Protein AF-A0A7M6DPW2-F1 (afdb_monomer_lite)

Structure (mmCIF, N/CA/C/O backbone):
data_AF-A0A7M6DPW2-F1
#
_entry.id   AF-A0A7M6DPW2-F1
#
loop_
_atom_site.group_PDB
_atom_site.id
_atom_site.type_symbol
_atom_site.label_atom_id
_atom_site.label_alt_id
_atom_site.label_comp_id
_atom_site.label_asym_id
_atom_site.label_entity_id
_atom_site.label_seq_id
_atom_site.pdbx_PDB_ins_code
_atom_site.Cartn_x
_atom_site.Cartn_y
_atom_site.Cartn_z
_atom_site.occupancy
_atom_site.B_iso_or_equiv
_atom_site.auth_seq_id
_atom_site.auth_comp_id
_atom_site.auth_asym_id
_atom_site.auth_atom_id
_atom_site.pdbx_PDB_model_num
ATOM 1 N N . MET A 1 1 ? -20.278 -15.121 32.301 1.00 46.62 1 MET A N 1
ATOM 2 C CA . MET A 1 1 ? -19.256 -16.165 32.063 1.00 46.62 1 MET A CA 1
ATOM 3 C C . MET A 1 1 ? -19.022 -16.265 30.565 1.00 46.62 1 MET A C 1
ATOM 5 O O . MET A 1 1 ? -19.923 -16.698 29.856 1.00 46.62 1 MET A O 1
ATOM 9 N N . SER A 1 2 ? -17.881 -15.788 30.066 1.00 48.38 2 SER A N 1
ATOM 10 C CA . SER A 1 2 ? -17.493 -15.965 28.662 1.00 48.38 2 SER A CA 1
ATOM 11 C C . SER A 1 2 ? -17.095 -17.424 28.429 1.00 48.38 2 SER A C 1
ATOM 13 O O . SER A 1 2 ? -16.413 -18.027 29.256 1.00 48.38 2 SER A O 1
ATOM 15 N N . LYS A 1 3 ? -17.561 -18.020 27.326 1.00 49.31 3 LYS A N 1
ATOM 16 C CA . LYS A 1 3 ? -17.092 -19.348 26.912 1.00 49.31 3 LYS A CA 1
ATOM 17 C C . LYS A 1 3 ? -15.592 -19.262 26.593 1.00 49.31 3 LYS A C 1
ATOM 19 O O . LYS A 1 3 ? -15.195 -18.283 25.959 1.00 49.31 3 LYS A O 1
ATOM 24 N N . PRO A 1 4 ? -14.777 -20.253 26.990 1.00 50.38 4 PRO A N 1
ATOM 25 C CA . PRO A 1 4 ? -13.378 -20.297 26.591 1.00 50.38 4 PRO A CA 1
ATOM 26 C C . PRO A 1 4 ? -13.286 -20.349 25.062 1.00 50.38 4 PRO A C 1
ATOM 28 O O . PRO A 1 4 ? -14.050 -21.071 24.410 1.00 50.38 4 PRO A O 1
ATOM 31 N N . LEU A 1 5 ? -12.381 -19.549 24.498 1.00 52.41 5 LEU A N 1
ATOM 32 C CA . LEU A 1 5 ? -12.060 -19.592 23.075 1.00 52.41 5 LEU A CA 1
ATOM 33 C C . LEU A 1 5 ? -11.549 -21.001 22.754 1.00 52.41 5 LEU A C 1
ATOM 35 O O . LEU A 1 5 ? -10.660 -21.509 23.434 1.00 52.41 5 LEU A O 1
ATOM 39 N N . LYS A 1 6 ? -12.144 -21.656 21.752 1.00 71.44 6 LYS A N 1
ATOM 40 C CA . LYS A 1 6 ? -11.611 -22.924 21.246 1.00 71.44 6 LYS A CA 1
ATOM 41 C C . LYS A 1 6 ? -10.249 -22.639 20.625 1.00 71.44 6 LYS A C 1
ATOM 43 O O . LYS A 1 6 ? -10.179 -21.836 19.697 1.00 71.44 6 LYS A O 1
ATOM 48 N N . GLU A 1 7 ? -9.208 -23.310 21.109 1.00 70.06 7 GLU A N 1
ATOM 49 C CA . GLU A 1 7 ? -7.910 -23.311 20.438 1.00 70.06 7 GLU A CA 1
ATOM 50 C C . GLU A 1 7 ? -8.088 -23.775 18.989 1.00 70.06 7 GLU A C 1
ATOM 52 O O . GLU A 1 7 ? -8.697 -24.813 18.707 1.00 70.06 7 GLU A O 1
ATOM 57 N N . ILE A 1 8 ? -7.592 -22.962 18.061 1.00 75.06 8 ILE A N 1
ATOM 58 C CA . ILE A 1 8 ? -7.512 -23.317 16.650 1.00 75.06 8 ILE A CA 1
ATOM 59 C C . ILE A 1 8 ? -6.263 -24.180 16.505 1.00 75.06 8 ILE A C 1
ATOM 61 O O . ILE A 1 8 ? -5.165 -23.713 16.778 1.00 75.06 8 ILE A O 1
ATOM 65 N N . SER A 1 9 ? -6.417 -25.432 16.075 1.00 85.69 9 SER A N 1
ATOM 66 C CA . SER A 1 9 ? -5.267 -26.303 15.811 1.00 85.69 9 SER A CA 1
ATOM 67 C C . SER A 1 9 ? -4.392 -25.738 14.686 1.00 85.69 9 SER A C 1
ATOM 69 O O . SER A 1 9 ? -4.939 -25.258 13.685 1.00 85.69 9 SER A O 1
ATOM 71 N N . ASP A 1 10 ? -3.075 -25.922 14.774 1.00 80.19 10 ASP A N 1
ATOM 72 C CA . ASP A 1 10 ? -2.096 -25.495 13.760 1.00 80.19 10 ASP A CA 1
ATOM 73 C C . ASP A 1 10 ? -2.461 -25.936 12.333 1.00 80.19 10 ASP A C 1
ATOM 75 O O . ASP A 1 10 ? -2.315 -25.172 11.380 1.00 80.19 10 ASP A O 1
ATOM 79 N N . ASP A 1 11 ? -3.035 -27.131 12.171 1.00 87.44 11 ASP A N 1
ATOM 80 C CA . ASP A 1 11 ? -3.471 -27.650 10.868 1.00 87.44 11 ASP A CA 1
ATOM 81 C C . ASP A 1 11 ? -4.625 -26.859 10.240 1.00 87.44 11 ASP A C 1
ATOM 83 O O . ASP A 1 11 ? -4.774 -26.810 9.016 1.00 87.44 11 ASP A O 1
ATOM 87 N N . VAL A 1 12 ? -5.501 -26.279 11.063 1.00 79.69 12 VAL A N 1
ATOM 88 C CA . VAL A 1 12 ? -6.600 -25.422 10.596 1.00 79.69 12 VAL A CA 1
ATOM 89 C C . VAL A 1 12 ? -6.041 -24.064 10.188 1.00 79.69 12 VAL A C 1
ATOM 91 O O . VAL A 1 12 ? -6.396 -23.564 9.120 1.00 79.69 12 VAL A O 1
ATOM 94 N N . TYR A 1 13 ? -5.122 -23.512 10.983 1.00 73.31 13 TYR A N 1
ATOM 95 C CA . TYR A 1 13 ? -4.437 -22.261 10.664 1.00 73.31 13 TYR A CA 1
ATOM 96 C C . TYR A 1 13 ? -3.620 -22.371 9.366 1.00 73.31 13 TYR A C 1
ATOM 98 O O . TYR A 1 13 ? -3.784 -21.556 8.458 1.00 73.31 13 TYR A O 1
ATOM 106 N N . ARG A 1 14 ? -2.826 -23.438 9.207 1.00 76.12 14 ARG A N 1
ATOM 107 C CA . ARG A 1 14 ? -2.032 -23.698 7.996 1.00 76.12 14 ARG A CA 1
ATOM 108 C C . ARG A 1 14 ? -2.900 -23.807 6.742 1.00 76.12 14 ARG A C 1
ATOM 110 O O . ARG A 1 14 ? -2.609 -23.163 5.740 1.00 76.12 14 ARG A O 1
ATOM 117 N N . ARG A 1 15 ? -4.011 -24.548 6.811 1.00 80.00 15 ARG A N 1
ATOM 118 C CA . ARG A 1 15 ? -4.963 -24.661 5.690 1.00 80.00 15 ARG A CA 1
ATOM 119 C C . ARG A 1 15 ? -5.636 -23.333 5.348 1.00 80.00 15 ARG A C 1
ATOM 121 O O . ARG A 1 15 ? -5.943 -23.090 4.182 1.00 80.00 15 ARG A O 1
ATOM 128 N N . ALA A 1 16 ? -5.894 -22.482 6.341 1.00 74.44 16 ALA A N 1
ATOM 129 C CA . ALA A 1 16 ? -6.397 -21.135 6.095 1.00 74.44 16 ALA A CA 1
ATOM 130 C C . ALA A 1 16 ? -5.348 -20.283 5.362 1.00 74.44 16 ALA A C 1
ATOM 132 O O . ALA A 1 16 ? -5.681 -19.662 4.355 1.00 74.44 16 ALA A O 1
ATOM 133 N N . LEU A 1 17 ? -4.081 -20.331 5.793 1.00 70.44 17 LEU A N 1
ATOM 134 C CA . LEU A 1 17 ? -2.975 -19.641 5.120 1.00 70.44 17 LEU A CA 1
ATOM 135 C C . LEU A 1 17 ? -2.795 -20.094 3.667 1.00 70.44 17 LEU A C 1
ATOM 137 O O . LEU A 1 17 ? -2.690 -19.253 2.779 1.00 70.44 17 LEU A O 1
ATOM 141 N N . GLU A 1 18 ? -2.827 -21.401 3.402 1.00 77.69 18 GLU A N 1
ATOM 142 C CA . GLU A 1 18 ? -2.722 -21.950 2.042 1.00 77.69 18 GLU A CA 1
ATOM 143 C C . GLU A 1 18 ? -3.841 -21.439 1.127 1.00 77.69 18 GLU A C 1
ATOM 145 O O . GLU A 1 18 ? -3.593 -21.059 -0.020 1.00 77.69 18 GLU A O 1
ATOM 150 N N . LYS A 1 19 ? -5.076 -21.369 1.642 1.00 76.56 19 LYS A N 1
ATOM 151 C CA . LYS A 1 19 ? -6.205 -20.786 0.906 1.00 76.56 19 LYS A CA 1
ATOM 152 C C . LYS A 1 19 ? -6.001 -19.300 0.649 1.00 76.56 19 LYS A C 1
ATOM 154 O O . LYS A 1 19 ? -6.249 -18.862 -0.469 1.00 76.56 19 LYS A O 1
ATOM 159 N N . CYS A 1 20 ? -5.533 -18.542 1.641 1.00 69.94 20 CYS A N 1
ATOM 160 C CA . CYS A 1 20 ? -5.234 -17.120 1.482 1.00 69.94 20 CYS A CA 1
ATOM 161 C C . CYS A 1 20 ? -4.153 -16.882 0.419 1.00 69.94 20 CYS A C 1
ATOM 163 O O . CYS A 1 20 ? -4.311 -15.996 -0.414 1.00 69.94 20 CYS A O 1
ATOM 165 N N . TRP A 1 21 ? -3.099 -17.703 0.380 1.00 69.69 21 TRP A N 1
ATOM 166 C CA . TRP A 1 21 ? -2.058 -17.621 -0.653 1.00 69.69 21 TRP A CA 1
ATOM 167 C C . TRP A 1 21 ? -2.553 -17.969 -2.058 1.00 69.69 21 TRP A C 1
ATOM 169 O O . TRP A 1 21 ? -1.998 -17.482 -3.042 1.00 69.69 21 TRP A O 1
ATOM 179 N N . ALA A 1 22 ? -3.600 -18.786 -2.171 1.00 74.38 22 ALA A N 1
ATOM 180 C CA . ALA A 1 22 ? -4.225 -19.093 -3.452 1.00 74.38 22 ALA A CA 1
ATOM 181 C C . ALA A 1 22 ? -5.112 -17.948 -3.979 1.00 74.38 22 ALA A C 1
ATOM 183 O O . ALA A 1 22 ? -5.448 -17.939 -5.168 1.00 74.38 22 ALA A O 1
ATOM 184 N N . VAL A 1 23 ? -5.484 -16.979 -3.133 1.00 74.31 23 VAL A N 1
ATOM 185 C CA . VAL A 1 23 ? -6.268 -15.816 -3.556 1.00 74.31 23 VAL A CA 1
ATOM 186 C C . VAL A 1 23 ? -5.385 -14.897 -4.393 1.00 74.31 23 VAL A C 1
ATOM 188 O O . VAL A 1 23 ? -4.545 -14.158 -3.886 1.00 74.31 23 VAL A O 1
ATOM 191 N N . LYS A 1 24 ? -5.603 -14.921 -5.708 1.00 73.69 24 LYS A N 1
ATOM 192 C CA . LYS A 1 24 ? -5.063 -13.911 -6.616 1.00 73.69 24 LYS A CA 1
ATOM 193 C C . LYS A 1 24 ? -6.038 -12.750 -6.687 1.00 73.69 24 LYS A C 1
ATOM 195 O O . LYS A 1 24 ? -7.164 -12.918 -7.151 1.00 73.69 24 LYS A O 1
ATOM 200 N N . LEU A 1 25 ? -5.594 -11.577 -6.253 1.00 74.44 25 LEU A N 1
ATOM 201 C CA . LEU A 1 25 ? -6.346 -10.353 -6.470 1.00 74.44 25 LEU A CA 1
ATOM 202 C C . LEU A 1 25 ? -6.200 -9.940 -7.941 1.00 74.44 25 LEU A C 1
ATOM 204 O O . LEU A 1 25 ? -5.094 -9.669 -8.408 1.00 74.44 25 LEU A O 1
ATOM 208 N N . ASP A 1 26 ? -7.314 -9.903 -8.671 1.00 81.56 26 ASP A N 1
ATOM 209 C CA . ASP A 1 26 ? -7.365 -9.339 -10.023 1.00 81.56 26 ASP A CA 1
ATOM 210 C C . ASP A 1 26 ? -7.420 -7.809 -9.915 1.00 81.56 26 ASP A C 1
ATOM 212 O O . ASP A 1 26 ? -8.487 -7.190 -9.905 1.00 81.56 26 ASP A O 1
ATOM 216 N N . THR A 1 27 ? -6.250 -7.195 -9.742 1.00 73.06 27 THR A N 1
ATOM 217 C CA . THR A 1 27 ? -6.137 -5.759 -9.465 1.00 73.06 27 THR A CA 1
ATOM 218 C C . THR A 1 27 ? -6.678 -4.890 -10.601 1.00 73.06 27 THR A C 1
ATOM 220 O O . THR A 1 27 ? -7.245 -3.839 -10.321 1.00 73.06 27 THR A O 1
ATOM 223 N N . GLN A 1 28 ? -6.616 -5.359 -11.851 1.00 73.62 28 GLN A N 1
ATOM 224 C CA . GLN A 1 28 ? -7.154 -4.644 -13.018 1.00 73.62 28 GLN A CA 1
ATOM 225 C C . GLN A 1 28 ? -8.682 -4.532 -12.993 1.00 73.62 28 GLN A C 1
ATOM 227 O O . GLN A 1 28 ? -9.241 -3.562 -13.492 1.00 73.62 28 GLN A O 1
ATOM 232 N N . LYS A 1 29 ? -9.376 -5.505 -12.391 1.00 80.88 29 LYS A N 1
ATOM 233 C CA . LYS A 1 29 ? -10.837 -5.450 -12.205 1.00 80.88 29 LYS A CA 1
ATOM 234 C C . LYS A 1 29 ? -11.259 -4.858 -10.865 1.00 80.88 29 LYS A C 1
ATOM 236 O O . LYS A 1 29 ? -12.449 -4.671 -10.632 1.00 80.88 29 LYS A O 1
ATOM 241 N N . THR A 1 30 ? -10.303 -4.616 -9.971 1.00 82.06 30 THR A N 1
ATOM 242 C CA . THR A 1 30 ? -10.575 -4.105 -8.622 1.00 82.06 30 THR A CA 1
ATOM 243 C C . THR A 1 30 ? -10.762 -2.589 -8.631 1.00 82.06 30 THR A C 1
ATOM 245 O O . THR A 1 30 ? -11.563 -2.064 -7.861 1.00 82.06 30 THR A O 1
ATOM 248 N N . PHE A 1 31 ? -10.040 -1.879 -9.500 1.00 87.00 31 PHE A N 1
ATOM 249 C CA . PHE A 1 31 ? -10.051 -0.422 -9.531 1.00 87.00 31 PHE A CA 1
ATOM 250 C C . PHE A 1 31 ? -11.080 0.153 -10.517 1.00 87.00 31 PHE A C 1
ATOM 252 O O . PHE A 1 31 ? -11.271 -0.396 -11.603 1.00 87.00 31 PHE A O 1
ATOM 259 N N . PRO A 1 32 ? -11.719 1.293 -10.185 1.00 90.31 32 PRO A N 1
ATOM 260 C CA . PRO A 1 32 ? -1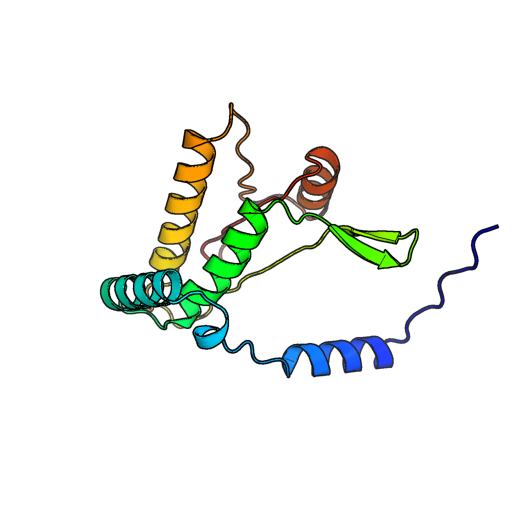2.448 2.089 -11.168 1.00 90.31 32 PRO A CA 1
ATOM 261 C C . PRO A 1 32 ? -11.533 2.515 -12.323 1.00 90.31 32 PRO A C 1
ATOM 263 O O . PRO A 1 32 ? -10.343 2.745 -12.111 1.00 90.31 32 PRO A O 1
ATOM 266 N N . THR A 1 33 ? -12.100 2.716 -13.516 1.00 91.50 33 THR A N 1
ATOM 267 C CA . THR A 1 33 ? -11.351 3.035 -14.748 1.00 91.50 33 THR A CA 1
ATOM 268 C C . THR A 1 33 ? -10.347 4.176 -14.576 1.00 91.50 33 THR A C 1
ATOM 270 O O . THR A 1 33 ? -9.197 4.032 -14.965 1.00 91.50 33 THR A O 1
ATOM 273 N N . LEU A 1 34 ? -10.733 5.275 -13.917 1.00 92.31 34 LEU A N 1
ATOM 274 C CA . LEU A 1 34 ? -9.836 6.420 -13.698 1.00 92.31 34 LEU A CA 1
ATOM 275 C C . LEU A 1 34 ? -8.602 6.070 -12.852 1.00 92.31 34 LEU A C 1
ATOM 277 O O . LEU A 1 34 ? -7.516 6.601 -13.077 1.00 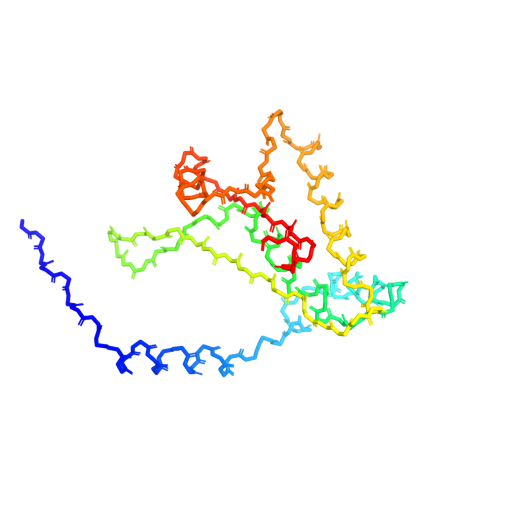92.31 34 LEU A O 1
ATOM 281 N N . ILE A 1 35 ? -8.763 5.183 -11.870 1.00 91.62 35 ILE A N 1
ATOM 282 C CA . ILE A 1 35 ? -7.658 4.738 -11.020 1.00 91.62 35 ILE A CA 1
ATOM 283 C C . ILE A 1 35 ? -6.757 3.776 -11.797 1.00 91.62 35 ILE A C 1
ATOM 285 O O . ILE A 1 35 ? -5.537 3.898 -11.726 1.00 91.62 35 ILE A O 1
ATOM 289 N N . ASP A 1 36 ? -7.338 2.870 -12.583 1.00 92.00 36 ASP A N 1
ATOM 290 C CA . ASP A 1 36 ? -6.579 1.962 -13.449 1.00 92.00 36 ASP A CA 1
ATOM 291 C C . ASP A 1 36 ? -5.745 2.715 -14.504 1.00 92.00 36 ASP A C 1
ATOM 293 O O . ASP A 1 36 ? -4.562 2.421 -14.709 1.00 92.00 36 ASP A O 1
ATOM 297 N N . GLU A 1 37 ? -6.327 3.749 -15.117 1.00 93.81 37 GLU A N 1
ATOM 298 C CA . GLU A 1 37 ? -5.635 4.648 -16.044 1.00 93.81 37 GLU A CA 1
ATOM 299 C C . GLU A 1 37 ? -4.469 5.368 -15.362 1.00 93.81 37 GLU A C 1
ATOM 301 O O . GLU A 1 37 ? -3.358 5.398 -15.901 1.00 93.81 37 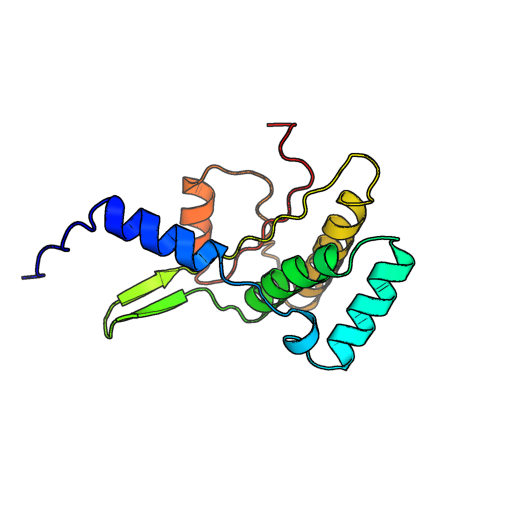GLU A O 1
ATOM 306 N N . TRP A 1 38 ? -4.685 5.894 -14.152 1.00 94.62 38 TRP A N 1
ATOM 307 C CA . TRP A 1 38 ? -3.628 6.535 -13.370 1.00 94.62 38 TRP A CA 1
ATOM 308 C C . TRP A 1 38 ? -2.476 5.569 -13.058 1.00 94.62 38 TRP A C 1
ATOM 310 O O . TRP A 1 38 ? -1.313 5.905 -13.303 1.00 94.62 38 TRP A O 1
ATOM 320 N N . ILE A 1 39 ? -2.781 4.344 -12.606 1.00 94.12 39 ILE A N 1
ATOM 321 C CA . ILE A 1 39 ? -1.764 3.308 -12.357 1.00 94.12 39 ILE A CA 1
ATOM 322 C C . ILE A 1 39 ? -0.994 3.009 -13.649 1.00 94.12 39 ILE A C 1
ATOM 324 O O . ILE A 1 39 ? 0.236 2.934 -13.642 1.00 94.12 39 ILE A O 1
ATOM 328 N N . THR A 1 40 ? -1.705 2.874 -14.770 1.00 94.31 40 THR A N 1
ATOM 329 C CA . THR A 1 40 ? -1.123 2.592 -16.087 1.00 94.31 40 THR A CA 1
ATOM 330 C C . THR A 1 40 ? -0.170 3.697 -16.554 1.00 94.31 40 THR A C 1
ATOM 332 O O . THR A 1 40 ? 0.853 3.404 -17.182 1.00 94.31 40 THR A O 1
ATOM 335 N N . VAL A 1 41 ? -0.468 4.964 -16.255 1.00 96.12 41 VAL A N 1
ATOM 336 C CA . VAL A 1 41 ? 0.413 6.100 -16.568 1.00 96.12 41 VAL A CA 1
ATOM 337 C C . VAL A 1 41 ? 1.653 6.095 -15.673 1.00 96.12 41 VAL A C 1
ATOM 339 O O . VAL A 1 41 ? 2.777 6.134 -16.184 1.00 96.12 41 VAL A O 1
ATOM 342 N N . GLU A 1 42 ? 1.482 5.998 -14.353 1.00 95.31 42 GLU A N 1
ATOM 343 C CA . GLU A 1 42 ? 2.613 6.047 -13.418 1.00 95.31 42 GLU A CA 1
ATOM 344 C C . GLU A 1 42 ? 3.530 4.823 -13.558 1.00 95.31 42 GLU A C 1
ATOM 346 O O . GLU A 1 42 ? 4.752 4.975 -13.511 1.00 95.31 42 GLU A O 1
ATOM 351 N N . MET A 1 43 ? 2.991 3.627 -13.839 1.00 94.50 43 MET A N 1
ATOM 352 C CA . MET A 1 43 ? 3.823 2.433 -14.046 1.00 94.50 43 MET A CA 1
ATOM 353 C C . MET A 1 43 ? 4.750 2.592 -15.260 1.00 94.50 43 MET A C 1
ATOM 355 O O . MET A 1 43 ? 5.908 2.176 -15.215 1.00 94.50 43 MET A O 1
ATOM 359 N N . LYS A 1 44 ? 4.267 3.237 -16.336 1.00 95.31 44 LYS A N 1
ATOM 360 C CA . LYS A 1 44 ? 5.053 3.493 -17.552 1.00 95.31 44 LYS A CA 1
ATOM 361 C C . LYS A 1 44 ? 6.143 4.524 -17.290 1.00 95.31 44 LYS A C 1
ATOM 363 O O . LYS A 1 44 ? 7.277 4.328 -17.711 1.00 95.31 44 LYS A O 1
ATOM 368 N N . LYS A 1 45 ? 5.806 5.592 -16.565 1.00 95.12 45 LYS A N 1
ATOM 369 C CA . LYS A 1 45 ? 6.743 6.650 -16.169 1.00 95.12 45 LYS A CA 1
ATOM 370 C C . LYS A 1 45 ? 7.861 6.130 -15.265 1.00 95.12 45 LYS A C 1
ATOM 372 O O . LYS A 1 45 ? 9.008 6.531 -15.426 1.00 95.12 45 LYS A O 1
ATOM 377 N N . LEU A 1 46 ? 7.531 5.244 -14.326 1.00 92.19 46 LEU A N 1
ATOM 378 C CA . LEU A 1 46 ? 8.492 4.663 -13.385 1.00 92.19 46 LEU A CA 1
ATOM 379 C C . LEU A 1 46 ? 9.238 3.444 -13.951 1.00 92.19 46 LEU A C 1
ATOM 381 O O . LEU A 1 46 ? 10.258 3.042 -13.390 1.00 92.19 46 LEU A O 1
ATOM 385 N N . GLY A 1 47 ? 8.749 2.851 -15.044 1.00 93.06 47 GLY A N 1
ATOM 386 C CA . GLY A 1 47 ? 9.323 1.639 -15.629 1.00 93.06 47 GLY A CA 1
ATOM 387 C C . GLY A 1 47 ? 9.170 0.415 -14.721 1.00 93.06 47 GLY A C 1
ATOM 388 O O . GLY A 1 47 ? 10.102 -0.376 -14.591 1.00 93.06 47 GLY A O 1
ATOM 389 N N . VAL A 1 48 ? 8.017 0.273 -14.061 1.00 92.19 48 VAL A N 1
ATOM 390 C CA . VAL A 1 48 ? 7.751 -0.784 -13.070 1.00 92.19 48 VAL A CA 1
ATOM 391 C C . VAL A 1 48 ? 6.513 -1.606 -13.431 1.00 92.19 48 VAL A C 1
ATOM 393 O O . VAL A 1 48 ? 5.657 -1.134 -14.180 1.00 92.19 48 VAL A O 1
ATOM 396 N N . PRO A 1 49 ? 6.375 -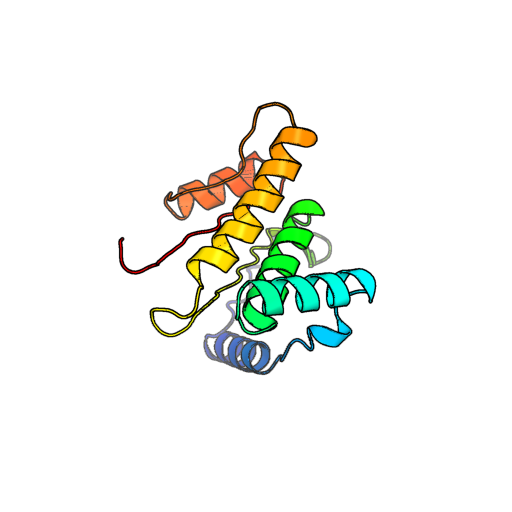2.837 -12.909 1.00 90.50 49 PRO A N 1
ATOM 397 C CA . PRO A 1 49 ? 5.153 -3.615 -13.081 1.00 90.50 49 PRO A CA 1
ATOM 398 C C . PRO A 1 49 ? 3.933 -2.918 -12.466 1.00 90.50 49 PRO A C 1
ATOM 400 O O . PRO A 1 49 ? 4.033 -2.330 -11.393 1.00 90.50 49 PRO A O 1
ATOM 403 N N . TYR A 1 50 ? 2.756 -3.084 -13.078 1.00 92.00 50 TYR A N 1
ATOM 404 C CA . TYR A 1 50 ? 1.472 -2.590 -12.551 1.00 92.00 50 TYR A CA 1
ATOM 405 C C . TYR A 1 50 ? 1.262 -2.952 -11.069 1.00 92.00 50 TYR A C 1
ATOM 407 O O . TYR A 1 50 ? 0.826 -2.134 -10.259 1.00 92.00 50 TYR A O 1
ATOM 415 N N . SER A 1 51 ? 1.636 -4.177 -10.686 1.00 88.19 51 SER A N 1
ATOM 416 C CA . SER A 1 51 ? 1.511 -4.681 -9.316 1.00 88.19 51 SER A CA 1
ATOM 417 C C . SER A 1 51 ? 2.326 -3.897 -8.285 1.00 88.19 51 SER A C 1
ATOM 419 O O . SER A 1 51 ? 1.928 -3.864 -7.123 1.00 88.19 51 SER A O 1
ATOM 421 N N . TYR A 1 52 ? 3.425 -3.242 -8.680 1.00 89.06 52 TYR A N 1
ATOM 422 C CA . TYR A 1 52 ? 4.236 -2.431 -7.762 1.00 89.06 52 TYR A CA 1
ATOM 423 C C . TYR A 1 52 ? 3.497 -1.176 -7.295 1.00 89.06 52 TYR A C 1
ATOM 425 O O . TYR A 1 52 ? 3.872 -0.599 -6.279 1.00 89.06 52 TYR A O 1
ATOM 433 N N . LEU A 1 53 ? 2.454 -0.766 -8.021 1.00 91.31 53 LEU A N 1
ATOM 434 C CA . LEU A 1 53 ? 1.615 0.374 -7.673 1.00 91.31 53 LEU A CA 1
ATOM 435 C C . LEU A 1 53 ? 0.237 -0.064 -7.170 1.00 91.31 53 LEU A C 1
ATOM 437 O O . LEU A 1 53 ? -0.259 0.475 -6.188 1.00 91.31 53 LEU A O 1
ATOM 441 N N . ALA A 1 54 ? -0.362 -1.079 -7.791 1.00 90.62 54 ALA A N 1
ATOM 442 C CA . ALA A 1 54 ? -1.717 -1.517 -7.472 1.00 90.62 54 ALA A CA 1
ATOM 443 C C . ALA A 1 54 ? -1.900 -1.974 -6.015 1.00 90.62 54 ALA A C 1
ATOM 445 O O . ALA A 1 54 ? -2.858 -1.568 -5.360 1.00 90.62 54 ALA A O 1
ATOM 446 N N . TYR A 1 55 ? -0.989 -2.806 -5.495 1.00 88.88 55 TYR A N 1
ATOM 447 C CA . TYR A 1 55 ? -1.113 -3.314 -4.125 1.00 88.88 55 TYR A CA 1
ATOM 448 C C . TYR A 1 55 ? -0.876 -2.227 -3.072 1.00 88.88 55 TYR A C 1
ATOM 450 O O . TYR A 1 55 ? -1.730 -2.087 -2.196 1.00 88.88 55 TYR A O 1
ATOM 458 N N . PRO A 1 56 ? 0.202 -1.418 -3.149 1.00 88.50 56 PRO A N 1
ATOM 459 C CA . PRO A 1 56 ? 0.365 -0.316 -2.207 1.00 88.50 56 PRO A CA 1
ATOM 460 C C . PRO A 1 56 ? -0.775 0.699 -2.273 1.00 88.50 56 PRO A C 1
ATOM 462 O O . PRO A 1 56 ? -1.232 1.146 -1.226 1.00 88.50 56 PRO A O 1
ATOM 465 N N . LEU A 1 57 ? -1.309 0.996 -3.466 1.00 88.62 57 LEU A N 1
ATOM 466 C CA . LEU A 1 57 ? -2.453 1.897 -3.601 1.00 88.62 57 LEU A CA 1
ATOM 467 C C . LEU A 1 57 ? -3.684 1.379 -2.851 1.00 88.62 57 LEU A C 1
ATOM 469 O O . LEU A 1 57 ? -4.362 2.159 -2.190 1.00 88.62 57 LEU A O 1
ATOM 473 N N . LEU A 1 58 ? -3.969 0.075 -2.917 1.00 86.62 58 LEU A N 1
ATOM 474 C CA . LEU A 1 58 ? -5.095 -0.517 -2.192 1.00 86.62 58 LEU A CA 1
ATOM 475 C C . LEU A 1 58 ? -4.940 -0.355 -0.672 1.00 86.62 58 LEU A C 1
ATOM 477 O O . LEU A 1 58 ? -5.897 0.004 0.021 1.00 86.62 58 LEU A O 1
ATOM 481 N N . THR A 1 59 ? -3.727 -0.577 -0.161 1.00 85.38 59 THR A N 1
ATOM 482 C CA . THR A 1 59 ? -3.396 -0.358 1.252 1.00 85.38 59 THR A CA 1
ATOM 483 C C . THR A 1 59 ? -3.521 1.121 1.626 1.00 85.38 59 THR A C 1
ATOM 485 O O . THR A 1 59 ? -4.132 1.437 2.646 1.00 85.38 59 THR A O 1
ATOM 488 N N . SER A 1 60 ? -3.040 2.038 0.780 1.00 83.75 60 SER A N 1
ATOM 489 C CA . SER A 1 60 ? -3.170 3.486 0.991 1.00 83.75 60 SER A CA 1
ATOM 490 C C . SER A 1 60 ? -4.624 3.967 0.967 1.00 83.75 60 SER A C 1
ATOM 492 O O . SER A 1 60 ? -5.014 4.753 1.822 1.00 83.75 60 SER A O 1
ATOM 494 N N . ILE A 1 61 ? -5.458 3.474 0.047 1.00 82.88 61 ILE A N 1
ATOM 495 C CA . ILE A 1 61 ? -6.893 3.804 0.010 1.00 82.88 61 ILE A CA 1
ATOM 496 C C . ILE A 1 61 ? -7.577 3.319 1.286 1.00 82.88 61 ILE A C 1
ATOM 498 O O . ILE A 1 61 ? -8.347 4.058 1.893 1.00 82.88 61 ILE A O 1
ATOM 502 N N . SER A 1 62 ? -7.275 2.096 1.721 1.00 81.69 62 SER A N 1
ATOM 503 C CA . SER A 1 62 ? -7.840 1.539 2.953 1.00 81.69 62 SER A CA 1
ATOM 504 C C . SER A 1 62 ? -7.452 2.367 4.182 1.00 81.69 62 SER A C 1
ATOM 506 O O . SER A 1 62 ? -8.289 2.601 5.055 1.00 81.69 62 SER A O 1
ATOM 508 N N . TYR A 1 63 ? -6.211 2.869 4.209 1.00 79.50 63 TYR A N 1
ATOM 509 C CA . TYR A 1 63 ? -5.756 3.843 5.196 1.00 79.50 63 TYR A CA 1
ATOM 510 C C . TYR A 1 63 ? -6.592 5.132 5.145 1.00 79.50 63 TYR A C 1
ATOM 512 O O . TYR A 1 63 ? -7.141 5.527 6.173 1.00 79.50 63 TYR A O 1
ATOM 520 N N . CYS A 1 64 ? -6.765 5.743 3.969 1.00 76.38 64 CYS A N 1
ATOM 521 C CA . CYS A 1 64 ? -7.547 6.976 3.811 1.00 76.38 64 CYS A CA 1
ATOM 522 C C . CYS A 1 64 ? -9.027 6.812 4.195 1.00 76.38 64 CYS A C 1
ATOM 524 O O . CYS A 1 64 ? -9.615 7.721 4.773 1.00 76.38 64 CYS A O 1
ATOM 526 N N . LEU A 1 65 ? -9.627 5.648 3.926 1.00 76.69 65 LEU A N 1
ATOM 527 C CA . LEU A 1 65 ? -11.009 5.342 4.316 1.00 76.69 65 LEU A CA 1
ATOM 528 C C . LEU A 1 65 ? -11.191 5.187 5.835 1.00 76.69 65 LEU A C 1
ATOM 530 O O . LEU A 1 65 ? -12.324 5.094 6.304 1.00 76.69 65 LEU A O 1
ATOM 534 N N . GLY A 1 66 ? -10.101 5.123 6.607 1.00 69.81 66 GLY A N 1
ATOM 535 C CA . GLY A 1 66 ? -10.158 4.942 8.056 1.00 69.81 66 GLY A CA 1
ATOM 536 C C . GLY A 1 66 ? -10.702 3.574 8.468 1.00 69.81 66 GLY A C 1
ATOM 537 O O . GLY A 1 66 ? -11.219 3.429 9.576 1.00 69.81 66 GLY A O 1
ATOM 538 N N . VAL A 1 67 ? -10.605 2.562 7.593 1.00 69.50 67 VAL A N 1
ATOM 539 C CA . VAL A 1 67 ? -11.025 1.191 7.911 1.00 69.50 67 VAL A CA 1
ATOM 540 C C . VAL A 1 67 ? -10.001 0.591 8.867 1.00 69.50 67 VAL A C 1
ATOM 542 O O . VAL A 1 67 ? -9.027 -0.034 8.458 1.00 69.50 67 VAL A O 1
ATOM 545 N N . SER A 1 68 ? -10.208 0.819 10.160 1.00 68.75 68 SER A N 1
ATOM 546 C CA . SER A 1 68 ? -9.294 0.375 11.212 1.00 68.75 68 SER A CA 1
ATOM 547 C C . SER A 1 68 ? -9.720 -0.942 11.850 1.00 68.75 68 SER A C 1
ATOM 549 O O . SER A 1 68 ? -8.897 -1.568 12.511 1.00 68.75 68 SER A O 1
ATOM 551 N N . ARG A 1 69 ? -10.976 -1.389 11.672 1.00 75.69 69 ARG A N 1
ATOM 552 C CA . ARG A 1 69 ? -11.521 -2.589 12.331 1.00 75.69 69 ARG A CA 1
ATOM 553 C C . ARG A 1 69 ? -12.460 -3.399 11.438 1.00 75.69 69 ARG A C 1
ATOM 555 O O . ARG A 1 69 ? -13.238 -2.835 10.673 1.00 75.69 69 ARG A O 1
ATOM 562 N N . VAL A 1 70 ? -12.446 -4.721 11.604 1.00 81.50 70 VAL A N 1
ATOM 563 C CA . VAL A 1 70 ? -13.381 -5.661 10.968 1.00 81.50 70 VAL A CA 1
ATOM 564 C C . VAL A 1 70 ? -14.221 -6.363 12.031 1.00 81.50 70 VAL A C 1
ATOM 566 O O . VAL A 1 70 ? -13.725 -6.757 13.087 1.00 81.50 70 VAL A O 1
ATOM 569 N N . LYS A 1 71 ? -15.521 -6.510 11.764 1.00 81.56 71 LYS A N 1
ATOM 570 C CA . LYS A 1 71 ? -16.449 -7.230 12.639 1.00 81.56 71 LYS A CA 1
ATOM 571 C C . LYS A 1 71 ? -16.384 -8.726 12.326 1.00 81.56 71 LYS A C 1
ATOM 573 O O . LYS A 1 71 ? -16.849 -9.148 11.273 1.00 81.56 71 LYS A O 1
ATOM 578 N N . LEU A 1 72 ? -15.821 -9.512 13.241 1.00 80.19 72 LEU A N 1
ATOM 579 C CA . LEU A 1 72 ? -15.704 -10.970 13.099 1.00 80.19 72 LEU A CA 1
ATOM 580 C C . LEU A 1 72 ? -16.917 -11.710 13.684 1.00 80.19 72 LEU A C 1
ATOM 582 O O . LEU A 1 72 ? -17.265 -12.794 13.225 1.00 80.19 72 LEU A O 1
ATOM 586 N N . ALA A 1 73 ? -17.577 -11.117 14.683 1.00 81.38 73 ALA A N 1
ATOM 587 C CA . ALA A 1 73 ? -18.820 -11.610 15.276 1.00 81.38 73 ALA A CA 1
ATOM 588 C C . ALA A 1 73 ? -19.658 -10.440 15.819 1.00 81.38 73 ALA A C 1
ATOM 590 O O . ALA A 1 73 ? -19.190 -9.303 15.870 1.00 81.38 73 ALA A O 1
ATOM 591 N N . GLU A 1 74 ? -20.900 -10.691 16.250 1.00 79.25 74 GLU A N 1
ATOM 592 C CA . GLU A 1 74 ? -21.815 -9.637 16.721 1.00 79.25 74 GLU A CA 1
ATOM 593 C C . GLU A 1 74 ? -21.216 -8.715 17.790 1.00 79.25 74 GLU A C 1
ATOM 595 O O . GLU A 1 74 ? -21.417 -7.502 17.716 1.00 79.25 74 GLU A O 1
ATOM 600 N N . SER A 1 75 ? -20.431 -9.276 18.710 1.00 83.62 75 SER A N 1
ATOM 601 C CA . SER A 1 75 ? -19.798 -8.575 19.829 1.00 83.62 75 SER A CA 1
ATOM 602 C C . SER A 1 75 ? -18.273 -8.465 19.718 1.00 83.62 75 SER A C 1
ATOM 604 O O . SER A 1 75 ? -17.627 -8.111 20.702 1.00 83.62 75 SER A O 1
ATOM 606 N N . TYR A 1 76 ? -17.675 -8.819 18.573 1.00 77.44 76 TYR A N 1
ATOM 607 C CA . TYR A 1 76 ? -16.220 -8.889 18.435 1.00 77.44 76 TYR A CA 1
ATOM 608 C C . TYR A 1 76 ? -15.726 -8.184 17.173 1.00 77.44 76 TYR A C 1
ATOM 610 O O . TYR A 1 76 ? -16.152 -8.487 16.054 1.00 77.44 76 TYR A O 1
ATOM 618 N N . GLN A 1 77 ? -14.817 -7.235 17.381 1.00 78.75 77 GLN A N 1
ATOM 619 C CA . GLN A 1 77 ? -14.148 -6.481 16.332 1.00 78.75 77 GLN A CA 1
ATOM 620 C C . GLN A 1 77 ? -12.644 -6.542 16.546 1.00 78.75 77 GLN A C 1
ATOM 622 O O . GLN A 1 77 ? -12.172 -6.242 17.645 1.00 78.75 77 GLN A O 1
ATOM 627 N N . GLU A 1 78 ? -11.906 -6.821 15.482 1.00 76.81 78 GLU A N 1
ATOM 628 C CA . GLU A 1 78 ? -10.446 -6.805 15.488 1.00 76.81 78 GLU A CA 1
ATOM 629 C C . GLU A 1 78 ? -9.908 -5.643 14.660 1.00 76.81 78 GLU A C 1
ATOM 631 O O . GLU A 1 78 ? -10.553 -5.253 13.681 1.00 76.81 78 GLU A O 1
ATOM 636 N N . PRO A 1 79 ? -8.750 -5.076 15.037 1.00 72.12 79 PRO A N 1
ATOM 637 C CA . PRO A 1 79 ? -8.058 -4.133 14.180 1.00 72.12 79 PRO A CA 1
ATOM 638 C C . PRO A 1 79 ? -7.638 -4.808 12.868 1.00 72.12 79 PRO A C 1
ATOM 640 O O . PRO A 1 79 ? -7.202 -5.958 12.863 1.00 72.12 79 PRO A O 1
ATOM 643 N N . VAL A 1 80 ? -7.755 -4.091 11.751 1.00 77.81 80 VAL A N 1
ATOM 644 C CA . VAL A 1 80 ? -7.300 -4.577 10.444 1.00 77.81 80 VAL A CA 1
ATOM 645 C C . VAL A 1 80 ? -5.888 -4.070 10.200 1.00 77.81 80 VAL A C 1
ATOM 647 O O . VAL A 1 80 ? -5.655 -2.865 10.148 1.00 77.81 80 VAL A O 1
ATOM 650 N N . ILE A 1 81 ? -4.953 -4.998 10.006 1.00 75.62 81 ILE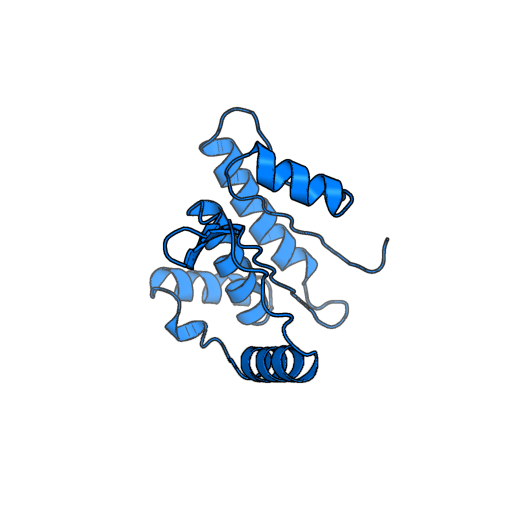 A N 1
ATOM 651 C CA . ILE A 1 81 ? -3.592 -4.689 9.568 1.00 75.62 81 ILE A CA 1
ATOM 652 C C . ILE A 1 81 ? -3.478 -5.090 8.101 1.00 75.62 81 ILE A C 1
ATOM 654 O O . ILE A 1 81 ? -3.522 -6.274 7.764 1.00 75.62 81 ILE A O 1
ATOM 658 N N . LEU A 1 82 ? -3.337 -4.099 7.223 1.00 77.56 82 LEU A N 1
ATOM 659 C CA . LEU A 1 82 ? -3.078 -4.317 5.803 1.00 77.56 82 LEU A CA 1
ATOM 660 C C . LEU A 1 82 ? -1.604 -4.065 5.521 1.00 77.56 82 LEU A C 1
ATOM 662 O O . LEU A 1 82 ? -1.086 -2.991 5.814 1.00 77.56 82 LEU A O 1
ATOM 666 N N . TYR A 1 83 ? -0.944 -5.040 4.906 1.00 78.62 83 TYR A N 1
ATOM 667 C CA . TYR A 1 83 ? 0.437 -4.914 4.465 1.00 78.62 83 TYR A CA 1
ATOM 668 C C . TYR A 1 83 ? 0.509 -5.070 2.947 1.00 78.62 83 TYR A C 1
ATOM 670 O O . TYR A 1 83 ? -0.102 -5.964 2.364 1.00 78.62 83 TYR A O 1
ATOM 678 N N . SER A 1 84 ? 1.278 -4.198 2.304 1.00 82.69 84 SER A N 1
ATOM 679 C CA . SER A 1 84 ? 1.674 -4.350 0.906 1.00 82.69 84 SER A CA 1
ATOM 680 C C . SER A 1 84 ? 3.186 -4.490 0.846 1.00 82.69 84 SER A C 1
ATOM 682 O O . SER A 1 84 ? 3.901 -3.614 1.330 1.00 82.69 84 SER A O 1
ATOM 684 N N . LEU A 1 85 ? 3.673 -5.564 0.229 1.00 81.38 85 LEU A N 1
ATOM 685 C CA . LEU A 1 85 ? 5.099 -5.777 0.008 1.00 81.38 85 LEU A CA 1
ATOM 686 C C . LEU A 1 85 ? 5.412 -5.647 -1.480 1.00 81.38 85 LEU A C 1
ATOM 688 O O . LEU A 1 85 ? 4.913 -6.419 -2.299 1.00 81.38 85 LEU A O 1
ATOM 692 N N . VAL A 1 86 ? 6.288 -4.704 -1.817 1.00 81.19 86 VAL A N 1
ATOM 693 C CA . VAL A 1 86 ? 6.884 -4.611 -3.150 1.00 81.19 86 VAL A CA 1
ATOM 694 C C . VAL A 1 86 ? 8.257 -5.267 -3.099 1.00 81.19 86 VAL A C 1
ATOM 696 O O . VAL A 1 86 ? 9.184 -4.747 -2.484 1.00 81.19 86 VAL A O 1
ATOM 699 N N . SER A 1 87 ? 8.391 -6.422 -3.748 1.00 79.81 87 SER A N 1
ATOM 700 C CA . SER A 1 87 ? 9.648 -7.171 -3.822 1.00 79.81 87 SER A CA 1
ATOM 701 C C . SER A 1 87 ? 10.101 -7.341 -5.267 1.00 79.81 87 SER A C 1
ATOM 703 O O . SER A 1 87 ? 9.290 -7.517 -6.173 1.00 79.81 87 SER A O 1
ATOM 705 N N . GLY A 1 88 ? 11.414 -7.279 -5.477 1.00 78.31 88 GLY A N 1
ATOM 706 C CA . GLY A 1 88 ? 12.035 -7.309 -6.795 1.00 78.31 88 GLY A CA 1
ATOM 707 C C . GLY A 1 88 ? 13.551 -7.200 -6.735 1.00 78.31 88 GLY A C 1
ATOM 708 O O . GLY A 1 88 ? 14.124 -6.805 -5.714 1.00 78.31 88 GLY A O 1
ATOM 709 N N . ARG A 1 89 ? 14.211 -7.516 -7.855 1.00 78.75 89 ARG A N 1
ATOM 710 C CA . ARG A 1 89 ? 15.675 -7.432 -7.983 1.00 78.75 89 ARG A CA 1
ATOM 711 C C . ARG A 1 89 ? 16.191 -6.016 -7.694 1.00 78.75 89 ARG A C 1
ATOM 713 O O . ARG A 1 89 ? 15.448 -5.035 -7.745 1.00 78.75 89 ARG A O 1
ATOM 720 N N . SER A 1 90 ? 17.470 -5.897 -7.345 1.00 81.31 90 SER A N 1
ATOM 721 C CA . SER A 1 90 ? 18.102 -4.576 -7.249 1.00 81.31 90 SER A CA 1
ATOM 722 C C . SER A 1 90 ? 18.014 -3.847 -8.598 1.00 81.31 90 SER A C 1
ATOM 724 O O . SER A 1 90 ? 18.023 -4.492 -9.647 1.00 81.31 90 SER A O 1
ATOM 726 N N . GLY A 1 91 ? 17.854 -2.522 -8.568 1.00 83.12 91 GLY A N 1
ATOM 727 C CA . GLY A 1 91 ? 17.701 -1.698 -9.773 1.00 83.12 91 GLY A CA 1
ATOM 728 C C . GLY A 1 91 ? 16.317 -1.726 -10.440 1.00 83.12 91 GLY A C 1
ATOM 729 O O . GLY A 1 91 ? 16.170 -1.187 -11.528 1.00 83.12 91 GLY A O 1
ATOM 730 N N . THR A 1 92 ? 15.284 -2.317 -9.823 1.00 84.50 92 THR A N 1
ATOM 731 C CA . THR A 1 92 ? 13.911 -2.339 -10.384 1.00 84.50 92 THR A CA 1
ATOM 732 C C . THR A 1 92 ? 13.011 -1.205 -9.865 1.00 84.50 92 THR A C 1
ATOM 734 O O . THR A 1 92 ? 11.819 -1.428 -9.669 1.00 84.50 92 THR A O 1
ATOM 737 N N . ASN A 1 93 ? 13.571 -0.034 -9.541 1.00 87.06 93 ASN A N 1
ATOM 738 C CA . ASN A 1 93 ? 12.836 1.170 -9.104 1.00 87.06 93 ASN A CA 1
ATOM 739 C C . ASN A 1 93 ? 11.803 0.959 -7.966 1.00 87.06 93 ASN A C 1
ATOM 741 O O . ASN A 1 93 ? 10.782 1.646 -7.905 1.00 87.06 93 ASN A O 1
ATOM 745 N N . LYS A 1 94 ? 12.062 0.026 -7.034 1.00 86.75 94 LYS A N 1
ATOM 746 C CA . LYS A 1 94 ? 11.181 -0.244 -5.875 1.00 86.75 94 LYS A CA 1
ATOM 747 C C . LYS A 1 94 ? 11.038 0.990 -4.984 1.00 86.75 94 LYS A C 1
ATOM 749 O O . LYS A 1 94 ? 9.924 1.428 -4.715 1.00 86.75 94 LYS A O 1
ATOM 754 N N . SER A 1 95 ? 12.170 1.595 -4.634 1.00 85.69 95 SER A N 1
ATOM 755 C CA . SER A 1 95 ? 12.270 2.817 -3.834 1.00 85.69 95 SER A CA 1
ATOM 756 C C . SER A 1 95 ? 11.480 3.977 -4.434 1.00 85.69 95 SER A C 1
ATOM 758 O O . SER A 1 95 ? 10.811 4.722 -3.720 1.00 85.69 95 SER A O 1
ATOM 760 N N . SER A 1 96 ? 11.480 4.105 -5.766 1.00 87.00 96 SER A N 1
ATOM 761 C CA . SER A 1 96 ? 10.697 5.124 -6.473 1.00 87.00 96 SER A CA 1
ATOM 762 C C . SER A 1 96 ? 9.189 4.891 -6.338 1.00 87.00 96 SER A C 1
ATOM 764 O O . SER A 1 96 ? 8.444 5.855 -6.176 1.00 87.00 96 SER A O 1
ATOM 766 N N . CYS A 1 97 ? 8.737 3.631 -6.340 1.00 86.69 97 CYS A N 1
ATOM 767 C CA . CYS A 1 97 ? 7.334 3.287 -6.087 1.00 86.69 97 CYS A CA 1
ATOM 768 C C . CYS A 1 97 ? 6.935 3.630 -4.651 1.00 86.69 97 CYS A C 1
ATOM 770 O O . CYS A 1 97 ? 5.937 4.311 -4.438 1.00 86.69 97 CYS A O 1
ATOM 772 N N . VAL A 1 98 ? 7.737 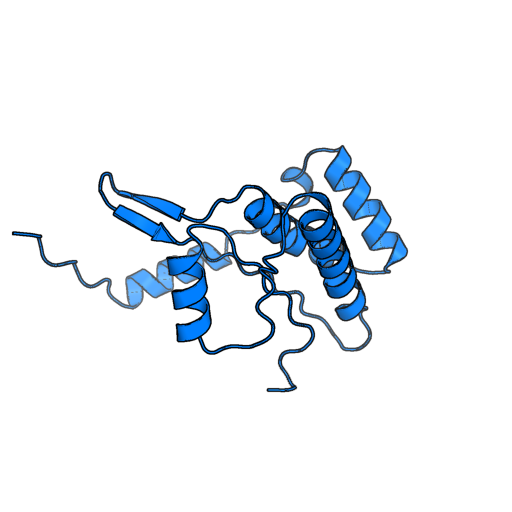3.212 -3.667 1.00 85.12 98 VAL A N 1
ATOM 773 C CA . VAL A 1 98 ? 7.484 3.509 -2.247 1.00 85.12 98 VAL A CA 1
ATOM 774 C C . VAL A 1 98 ? 7.446 5.023 -2.015 1.00 85.12 98 VAL A C 1
ATOM 776 O O . VAL A 1 98 ? 6.539 5.531 -1.356 1.00 85.12 98 VAL A O 1
ATOM 779 N N . SER A 1 99 ? 8.372 5.763 -2.629 1.00 85.19 99 SER A N 1
ATOM 780 C CA . SER A 1 99 ? 8.427 7.226 -2.556 1.00 85.19 99 SER A CA 1
ATOM 781 C C . SER A 1 99 ? 7.201 7.903 -3.174 1.00 85.19 99 SER A C 1
ATOM 783 O O . SER A 1 99 ? 6.731 8.900 -2.632 1.00 85.19 99 SER A O 1
ATOM 785 N N . LEU A 1 100 ? 6.650 7.371 -4.275 1.00 88.50 100 LEU A N 1
ATOM 786 C CA . LEU A 1 100 ? 5.409 7.884 -4.866 1.00 88.50 100 LEU A CA 1
ATOM 787 C C . LEU A 1 100 ? 4.267 7.855 -3.842 1.00 88.50 100 LEU A C 1
ATOM 789 O O . LEU A 1 100 ? 3.608 8.875 -3.644 1.00 88.50 100 LEU A O 1
ATOM 793 N N . PHE A 1 101 ? 4.071 6.723 -3.161 1.00 86.00 101 PHE A N 1
ATOM 794 C CA . PHE A 1 101 ? 3.013 6.588 -2.158 1.00 86.00 101 PHE A CA 1
ATOM 795 C C . PHE A 1 101 ? 3.272 7.446 -0.930 1.00 86.00 101 PHE A C 1
ATOM 797 O O . PHE A 1 101 ? 2.372 8.184 -0.539 1.00 86.00 101 PHE A O 1
ATOM 804 N N . ARG A 1 102 ? 4.498 7.439 -0.385 1.00 83.19 102 ARG A N 1
ATOM 805 C CA . ARG A 1 102 ? 4.889 8.339 0.717 1.00 83.19 102 ARG A CA 1
ATOM 806 C C . ARG A 1 102 ? 4.532 9.790 0.388 1.00 83.19 102 ARG A C 1
ATOM 808 O O . ARG A 1 102 ? 3.872 10.454 1.173 1.00 83.19 102 ARG A O 1
ATOM 815 N N . ASN A 1 103 ? 4.866 10.259 -0.813 1.00 84.12 103 ASN A N 1
ATOM 816 C CA . ASN A 1 103 ? 4.555 11.624 -1.236 1.00 84.12 103 ASN A CA 1
ATOM 817 C C . ASN A 1 103 ? 3.048 11.900 -1.352 1.00 84.12 103 ASN A C 1
ATOM 819 O O . ASN A 1 103 ? 2.613 13.001 -1.025 1.00 84.12 103 ASN A O 1
ATOM 823 N N . ILE A 1 104 ? 2.254 10.943 -1.841 1.00 84.25 104 ILE A N 1
ATOM 824 C CA . ILE A 1 104 ? 0.790 11.083 -1.926 1.00 84.25 104 ILE A CA 1
ATOM 825 C C . ILE A 1 104 ? 0.183 11.159 -0.524 1.00 84.25 104 ILE A C 1
ATOM 827 O O . ILE A 1 104 ? -0.599 12.066 -0.255 1.00 84.25 104 ILE A O 1
ATOM 831 N N . ILE A 1 105 ? 0.577 10.248 0.366 1.00 80.06 105 ILE A N 1
ATOM 832 C CA . ILE A 1 105 ? 0.083 10.181 1.746 1.00 80.06 105 ILE A CA 1
ATOM 833 C C . ILE A 1 105 ? 0.454 11.459 2.490 1.00 80.06 105 ILE A C 1
ATOM 835 O O . ILE A 1 105 ? -0.431 12.106 3.036 1.00 80.06 105 ILE A O 1
ATOM 839 N N . ASN A 1 106 ? 1.720 11.883 2.413 1.00 79.62 106 ASN A N 1
ATOM 840 C CA . ASN A 1 106 ? 2.185 13.119 3.040 1.00 79.62 106 ASN A CA 1
ATOM 841 C C . ASN A 1 106 ? 1.356 14.313 2.578 1.00 79.62 106 ASN A C 1
ATOM 843 O O . ASN A 1 106 ? 0.939 15.110 3.403 1.00 79.62 106 ASN A O 1
ATOM 847 N N . LYS A 1 107 ? 1.074 14.420 1.271 1.00 81.38 107 LYS A N 1
ATOM 848 C CA . LYS A 1 107 ? 0.233 15.499 0.735 1.00 81.38 107 LYS A CA 1
ATOM 849 C C . LYS A 1 107 ? -1.182 15.466 1.305 1.00 81.38 107 LYS A C 1
ATOM 851 O O . LYS A 1 107 ? -1.712 16.526 1.616 1.00 81.38 107 LYS A O 1
ATOM 856 N N . ILE A 1 108 ? -1.793 14.286 1.413 1.00 76.62 108 ILE A N 1
ATOM 857 C CA . ILE A 1 108 ? -3.134 14.131 1.995 1.00 76.62 108 ILE A CA 1
ATOM 858 C C . ILE A 1 108 ? -3.105 14.547 3.469 1.00 76.62 108 ILE A C 1
ATOM 860 O O . ILE A 1 108 ? -3.904 15.384 3.874 1.00 76.62 108 ILE A O 1
ATOM 864 N N . GLU A 1 109 ? -2.143 14.045 4.245 1.00 72.19 109 GLU A N 1
ATOM 865 C CA . GLU A 1 109 ? -2.005 14.375 5.667 1.00 72.19 109 GLU A CA 1
ATOM 866 C C . GLU A 1 109 ? -1.780 15.873 5.890 1.00 72.19 109 GLU A C 1
ATOM 868 O O . GLU A 1 109 ? -2.486 16.474 6.694 1.00 72.19 109 GLU A O 1
ATOM 873 N N . THR A 1 110 ? -0.883 16.502 5.122 1.00 72.75 110 THR A N 1
ATOM 874 C CA . THR A 1 110 ? -0.606 17.943 5.242 1.00 72.75 110 THR A CA 1
ATOM 875 C C . THR A 1 110 ? -1.759 18.834 4.785 1.00 72.75 110 THR A C 1
ATOM 877 O O . THR A 1 110 ? -1.842 19.977 5.222 1.00 72.75 110 THR A O 1
ATOM 880 N N . ASN A 1 111 ? -2.620 18.355 3.879 1.00 65.38 111 ASN A N 1
ATOM 881 C CA . ASN A 1 111 ? -3.737 19.143 3.350 1.00 65.38 111 ASN A CA 1
ATOM 882 C C . ASN A 1 111 ? -5.034 18.957 4.150 1.00 65.38 111 ASN A C 1
ATOM 884 O O . ASN A 1 111 ? -5.887 19.841 4.110 1.00 65.38 111 ASN A O 1
ATOM 888 N N . GLU A 1 112 ? -5.210 17.822 4.836 1.00 59.16 112 GLU A N 1
ATOM 889 C CA . GLU A 1 112 ? -6.478 17.468 5.485 1.00 59.16 112 GLU A CA 1
ATOM 890 C C . GLU A 1 112 ? -6.433 17.426 7.021 1.00 59.16 112 GLU A C 1
ATOM 892 O O . GLU A 1 112 ? -7.505 17.398 7.630 1.00 59.16 112 GLU A O 1
ATOM 897 N N . ARG A 1 113 ? -5.261 17.396 7.682 1.00 53.75 113 ARG A N 1
ATOM 898 C CA . ARG A 1 113 ? -5.199 17.168 9.141 1.00 53.75 113 ARG A CA 1
ATOM 899 C C . ARG A 1 113 ? -4.172 18.036 9.876 1.00 53.75 113 ARG A C 1
ATOM 901 O O . ARG A 1 113 ? -3.003 18.084 9.519 1.00 53.75 113 ARG A O 1
ATOM 908 N N . ASP A 1 114 ? -4.643 18.657 10.958 1.00 49.84 114 ASP A N 1
ATOM 909 C CA . ASP A 1 114 ? -3.851 19.342 11.987 1.00 49.84 114 ASP A CA 1
ATOM 910 C C . ASP A 1 114 ? -2.838 18.363 12.630 1.00 49.84 114 ASP A C 1
ATOM 912 O O . ASP A 1 114 ? -3.223 17.370 13.253 1.00 49.84 114 ASP A O 1
ATOM 916 N N . ASP A 1 115 ? -1.546 18.646 12.446 1.00 45.47 115 ASP A N 1
ATOM 917 C CA . ASP A 1 115 ? -0.359 18.298 13.257 1.00 45.47 115 ASP A CA 1
ATOM 918 C C . ASP A 1 115 ? -0.088 16.859 13.756 1.00 45.47 115 ASP A C 1
ATOM 920 O O . ASP A 1 115 ? 0.898 16.638 14.465 1.00 45.47 115 ASP A O 1
ATOM 924 N N . LYS A 1 116 ? -0.861 15.837 13.378 1.00 50.75 116 LYS A N 1
ATOM 925 C CA . LYS A 1 116 ? -0.552 14.439 13.745 1.00 50.75 116 LYS A CA 1
ATOM 926 C C . LYS A 1 116 ? -0.089 13.627 12.541 1.00 50.75 116 LYS A C 1
ATOM 928 O O . LYS A 1 116 ? -0.893 13.048 11.820 1.00 50.75 116 LYS A O 1
ATOM 933 N N . GLN A 1 117 ? 1.229 13.561 12.352 1.00 52.25 117 GLN A N 1
ATOM 934 C CA . GLN A 1 117 ? 1.852 12.585 11.456 1.00 52.25 117 GLN A CA 1
ATOM 935 C C . GLN A 1 117 ? 1.540 11.164 11.948 1.00 52.25 117 GLN A C 1
ATOM 937 O O . GLN A 1 117 ? 1.835 10.819 13.093 1.00 52.25 117 GLN A O 1
ATOM 942 N N . HIS A 1 118 ? 0.968 10.332 11.077 1.00 55.81 118 HIS A N 1
ATOM 943 C CA . HIS A 1 118 ? 0.675 8.918 11.357 1.00 55.81 118 HIS A CA 1
ATOM 944 C C . HIS A 1 118 ? 1.675 7.969 10.678 1.00 55.81 118 HIS A C 1
ATOM 946 O O . HIS A 1 118 ? 1.433 6.765 10.560 1.00 55.81 118 HIS A O 1
ATOM 952 N N . ILE A 1 119 ? 2.813 8.507 10.238 1.00 55.25 119 ILE A N 1
ATOM 953 C CA . ILE A 1 119 ? 3.886 7.745 9.609 1.00 55.25 119 ILE A CA 1
ATOM 954 C C . ILE A 1 119 ? 4.759 7.163 10.712 1.00 55.25 119 ILE A C 1
ATOM 956 O O . ILE A 1 119 ? 5.524 7.857 11.377 1.00 55.25 119 ILE A O 1
ATOM 960 N N . PHE A 1 120 ? 4.615 5.863 10.920 1.00 56.12 120 PHE A N 1
ATOM 961 C CA . PHE A 1 120 ? 5.439 5.102 11.845 1.00 56.12 120 PHE A CA 1
ATOM 962 C C . PHE A 1 120 ? 6.717 4.675 11.119 1.00 56.12 120 PHE A C 1
ATOM 964 O O . PHE A 1 120 ? 6.630 3.861 10.206 1.00 56.12 120 PHE A O 1
ATOM 971 N N . ASP A 1 121 ? 7.879 5.238 11.462 1.00 54.69 121 ASP A N 1
ATOM 972 C CA . ASP A 1 121 ? 9.105 5.019 10.668 1.00 54.69 121 ASP A CA 1
ATOM 973 C C . ASP A 1 121 ? 9.920 3.788 11.113 1.00 54.69 121 ASP A C 1
ATOM 975 O O . ASP A 1 121 ? 10.497 3.108 10.278 1.00 54.69 121 ASP A O 1
ATOM 979 N N . SER A 1 122 ? 9.906 3.412 12.396 1.00 55.44 122 SER A N 1
ATOM 980 C CA . SER A 1 122 ? 10.443 2.126 12.886 1.00 55.44 122 SER A CA 1
ATOM 981 C C . SER A 1 122 ? 10.316 2.051 14.409 1.00 55.44 122 SER A C 1
ATOM 983 O O . SER A 1 122 ? 11.187 2.514 15.146 1.00 55.44 122 SER A O 1
ATOM 985 N N . GLY A 1 123 ? 9.231 1.481 14.912 1.00 55.97 123 GLY A N 1
ATOM 986 C CA . GLY A 1 123 ? 9.091 1.154 16.329 1.00 55.97 123 GLY A CA 1
ATOM 987 C C . GLY A 1 123 ? 8.734 -0.314 16.511 1.00 55.97 123 GLY A C 1
ATOM 988 O O . GLY A 1 123 ? 8.316 -0.992 15.572 1.00 55.97 123 GLY A O 1
ATOM 989 N N . THR A 1 124 ? 8.909 -0.810 17.730 1.00 60.31 124 THR A N 1
ATOM 990 C CA . THR A 1 124 ? 8.563 -2.182 18.111 1.00 60.31 124 THR A CA 1
ATOM 991 C C . THR A 1 124 ? 7.095 -2.509 17.805 1.00 60.31 124 THR A C 1
ATOM 993 O O . THR A 1 124 ? 6.259 -1.611 17.662 1.00 60.31 124 THR A O 1
ATOM 996 N N . ILE A 1 125 ? 6.756 -3.802 17.734 1.00 62.69 125 ILE A N 1
ATOM 997 C CA . ILE A 1 125 ? 5.369 -4.264 17.541 1.00 62.69 125 ILE A CA 1
ATOM 998 C C . ILE A 1 125 ? 4.456 -3.664 18.617 1.00 62.69 125 ILE A C 1
ATOM 1000 O O . ILE A 1 125 ? 3.344 -3.243 18.319 1.00 62.69 125 ILE A O 1
ATOM 1004 N N . GLU A 1 126 ? 4.939 -3.543 19.851 1.00 60.72 126 GLU A N 1
ATOM 1005 C CA . GLU A 1 126 ? 4.221 -2.901 20.949 1.00 60.72 126 GLU A CA 1
ATOM 1006 C C . GLU A 1 126 ? 3.947 -1.419 20.670 1.00 60.72 126 GLU A C 1
ATOM 1008 O O . GLU A 1 126 ? 2.838 -0.950 20.924 1.00 60.72 126 GLU A O 1
ATOM 1013 N N . GLY A 1 127 ? 4.913 -0.688 20.103 1.00 63.03 127 GLY A N 1
ATOM 1014 C CA . GLY A 1 127 ? 4.731 0.708 19.699 1.00 63.03 127 GLY A CA 1
ATOM 1015 C C . GLY A 1 127 ? 3.693 0.857 18.586 1.00 63.03 127 GLY A C 1
ATOM 1016 O O . GLY A 1 127 ? 2.829 1.732 18.661 1.00 63.03 127 GLY A O 1
ATOM 1017 N N . LEU A 1 128 ? 3.706 -0.046 17.600 1.00 66.50 128 LEU A N 1
ATOM 1018 C CA . LEU A 1 128 ? 2.693 -0.096 16.543 1.00 66.50 128 LEU A CA 1
ATOM 1019 C C . LEU A 1 128 ? 1.302 -0.386 17.123 1.00 66.50 128 LEU A C 1
ATOM 1021 O O . LEU A 1 128 ? 0.344 0.322 16.823 1.00 66.50 128 LEU A O 1
ATOM 1025 N N . MET A 1 129 ? 1.190 -1.401 17.982 1.00 64.69 129 MET A N 1
ATOM 1026 C CA . MET A 1 129 ? -0.080 -1.816 18.583 1.00 64.69 129 MET A CA 1
ATOM 1027 C C . MET A 1 129 ? -0.647 -0.751 19.525 1.00 64.69 129 MET A C 1
ATOM 1029 O O . MET A 1 129 ? -1.855 -0.520 19.523 1.00 64.69 129 MET A O 1
ATOM 1033 N N . THR A 1 130 ? 0.213 -0.056 20.272 1.00 64.12 130 THR A N 1
ATOM 1034 C CA . THR A 1 130 ? -0.174 1.090 21.109 1.00 64.12 130 THR A CA 1
ATOM 1035 C C . THR A 1 130 ? -0.688 2.233 20.237 1.00 64.12 130 THR A C 1
ATOM 1037 O O . THR A 1 130 ? -1.791 2.720 20.457 1.00 64.12 130 THR A O 1
ATOM 1040 N N . THR A 1 131 ? 0.031 2.571 19.161 1.00 63.56 131 THR A N 1
ATOM 1041 C CA . THR A 1 131 ? -0.374 3.615 18.204 1.00 63.56 131 THR A CA 1
ATOM 1042 C C . THR A 1 131 ? -1.715 3.291 17.532 1.00 63.56 131 THR A C 1
ATOM 1044 O O . THR A 1 131 ? -2.556 4.178 17.377 1.00 63.56 131 THR A O 1
ATOM 1047 N N . LEU A 1 132 ? -1.944 2.026 17.159 1.00 64.62 132 LEU A N 1
ATOM 1048 C CA . LEU A 1 132 ? -3.217 1.547 16.602 1.00 64.62 132 LEU A CA 1
ATOM 1049 C C . LEU A 1 132 ? -4.358 1.601 17.629 1.00 64.62 132 LEU A C 1
ATOM 1051 O O . LEU A 1 132 ? -5.501 1.880 17.267 1.00 64.62 132 LEU A O 1
ATOM 1055 N N . HIS A 1 133 ? -4.063 1.332 18.903 1.00 64.06 133 HIS A N 1
ATOM 1056 C CA . HIS A 1 133 ? -5.043 1.386 19.986 1.00 64.06 133 HIS A CA 1
ATOM 1057 C C . HIS A 1 133 ? -5.435 2.827 20.342 1.00 64.06 133 HIS A C 1
ATOM 1059 O O . HIS A 1 133 ? -6.618 3.120 20.497 1.00 64.06 133 HIS A O 1
ATOM 1065 N N . GLU A 1 134 ? -4.457 3.730 20.429 1.00 61.91 134 GLU A N 1
ATOM 1066 C CA . GLU A 1 134 ? -4.644 5.119 20.860 1.00 61.91 134 GLU A CA 1
ATOM 1067 C C . GLU A 1 134 ? -5.267 6.009 19.782 1.00 61.91 134 GLU A C 1
ATOM 1069 O O . GLU A 1 134 ? -6.081 6.878 20.095 1.00 61.91 134 GLU A O 1
ATOM 1074 N N . ASN A 1 135 ? -4.923 5.801 18.506 1.00 56.75 135 ASN A N 1
ATOM 1075 C CA . ASN A 1 135 ? -5.394 6.689 17.441 1.00 56.75 135 ASN A CA 1
ATOM 1076 C C . ASN A 1 135 ? -6.822 6.400 16.973 1.00 56.75 135 ASN A C 1
ATOM 1078 O O . ASN A 1 135 ? -7.350 7.180 16.182 1.00 56.75 135 ASN A O 1
ATOM 1082 N N . ASN A 1 136 ? -7.448 5.300 17.420 1.00 54.69 136 ASN A N 1
ATOM 1083 C CA . ASN A 1 136 ? -8.775 4.852 16.963 1.00 54.69 136 ASN A CA 1
ATOM 1084 C C . ASN A 1 136 ? -8.938 4.900 15.423 1.00 54.69 136 ASN A C 1
ATOM 1086 O O . ASN A 1 136 ? -10.040 5.016 14.885 1.00 54.69 136 ASN A O 1
ATOM 1090 N N . GLY A 1 137 ? -7.814 4.829 14.715 1.00 60.88 137 GLY A N 1
ATOM 1091 C CA . GLY A 1 137 ? -7.641 5.274 13.344 1.00 60.88 137 GLY A CA 1
ATOM 1092 C C . GLY A 1 137 ? -6.662 4.370 12.617 1.00 60.88 137 GLY A C 1
ATOM 1093 O O . GLY A 1 137 ? -6.118 3.420 13.179 1.00 60.88 137 GLY A O 1
ATOM 1094 N N . SER A 1 138 ? -6.487 4.622 11.333 1.00 63.91 138 SER A N 1
ATOM 1095 C CA . SER A 1 138 ? -5.549 3.898 10.492 1.00 63.91 138 SER A CA 1
ATOM 1096 C C . SER A 1 138 ? -4.135 4.466 10.683 1.00 63.91 138 SER A C 1
ATOM 1098 O O . SER A 1 138 ? -3.966 5.650 10.963 1.00 63.91 138 SER A O 1
ATOM 1100 N N . VAL A 1 139 ? -3.115 3.614 10.567 1.00 63.59 139 VAL A N 1
ATOM 1101 C CA . VAL A 1 139 ? -1.688 3.981 10.591 1.00 63.59 139 VAL A CA 1
ATOM 1102 C C . VAL A 1 139 ? -1.076 3.425 9.314 1.00 63.59 139 VAL A C 1
ATOM 1104 O O . VAL A 1 139 ? -1.365 2.280 8.957 1.00 63.59 139 VAL A O 1
ATOM 1107 N N . LEU A 1 140 ? -0.253 4.212 8.620 1.00 66.62 140 LEU A N 1
ATOM 1108 C CA . LEU A 1 140 ? 0.413 3.766 7.402 1.00 66.62 140 LEU A CA 1
ATOM 1109 C C . LEU A 1 140 ? 1.921 3.913 7.543 1.00 66.62 140 LEU A C 1
ATOM 1111 O O . LEU A 1 140 ? 2.466 5.006 7.647 1.00 66.62 140 LEU A O 1
ATOM 1115 N N . CYS A 1 141 ? 2.589 2.769 7.527 1.00 67.62 141 CYS A N 1
ATOM 1116 C CA . CYS A 1 141 ? 4.033 2.667 7.492 1.00 67.62 141 CYS A CA 1
ATOM 1117 C C . CYS A 1 141 ? 4.444 2.258 6.077 1.00 67.62 141 CYS A C 1
ATOM 1119 O O . CYS A 1 141 ? 3.958 1.261 5.539 1.00 67.62 141 CYS A O 1
ATOM 1121 N N . ALA A 1 142 ? 5.333 3.033 5.471 1.00 66.62 142 ALA A N 1
ATOM 1122 C CA . ALA A 1 142 ? 5.966 2.685 4.212 1.00 66.62 142 ALA A CA 1
ATOM 1123 C C . ALA A 1 142 ? 7.465 2.664 4.471 1.00 66.62 142 ALA A C 1
ATOM 1125 O O . ALA A 1 142 ? 8.029 3.728 4.700 1.00 66.62 142 ALA A O 1
ATOM 1126 N N . VAL A 1 143 ? 8.092 1.488 4.446 1.00 69.06 143 VAL A N 1
ATOM 1127 C CA . VAL A 1 143 ? 9.540 1.303 4.646 1.00 69.06 143 VAL A CA 1
ATOM 1128 C C . VAL A 1 143 ? 10.184 0.980 3.304 1.00 69.06 143 VAL A C 1
ATOM 1130 O O . VAL A 1 143 ? 9.642 0.191 2.528 1.00 69.06 143 VAL A O 1
ATOM 1133 N N . ASP A 1 144 ? 11.327 1.600 3.026 1.00 61.91 144 ASP A N 1
ATOM 1134 C CA . ASP A 1 144 ? 12.173 1.246 1.892 1.00 61.91 144 ASP A CA 1
ATOM 1135 C C . ASP A 1 144 ? 13.361 0.441 2.425 1.00 61.91 144 ASP A C 1
ATOM 1137 O O . ASP A 1 144 ? 14.123 0.951 3.237 1.00 61.91 144 ASP A O 1
ATOM 1141 N N . GLU A 1 145 ? 13.472 -0.811 1.972 1.00 63.88 145 GLU A N 1
ATOM 1142 C CA . GLU A 1 145 ? 14.471 -1.815 2.379 1.00 63.88 145 GLU A CA 1
ATOM 1143 C C . GLU A 1 145 ? 14.281 -2.452 3.775 1.00 63.88 145 GLU A C 1
ATOM 1145 O O . GLU A 1 145 ? 14.133 -1.788 4.791 1.00 63.88 145 GLU A O 1
ATOM 1150 N N . PHE A 1 146 ? 14.317 -3.792 3.820 1.00 58.72 146 PHE A N 1
ATOM 1151 C CA . PHE A 1 146 ? 14.289 -4.594 5.060 1.00 58.72 146 PHE A CA 1
ATOM 1152 C C . PHE A 1 146 ? 15.685 -5.058 5.507 1.00 58.72 146 PHE A C 1
ATOM 1154 O O . PHE A 1 146 ? 15.828 -5.674 6.554 1.00 58.72 146 PHE A O 1
ATOM 1161 N N . SER A 1 147 ? 16.716 -4.839 4.688 1.00 54.75 147 SER A N 1
ATOM 1162 C CA . SER A 1 147 ? 18.068 -5.372 4.910 1.00 54.75 147 SER A CA 1
ATOM 1163 C C . SER A 1 147 ? 18.953 -4.495 5.799 1.00 54.75 147 SER A C 1
ATOM 1165 O O . SER A 1 147 ? 20.121 -4.822 5.988 1.00 54.75 147 SER A O 1
ATOM 1167 N N . THR A 1 148 ? 18.432 -3.378 6.301 1.00 47.47 148 THR A N 1
ATOM 1168 C CA . THR A 1 148 ? 19.173 -2.368 7.074 1.00 47.47 148 THR A CA 1
ATOM 1169 C C . THR A 1 148 ? 18.865 -2.371 8.574 1.00 47.47 148 THR A C 1
ATOM 1171 O O . THR A 1 148 ? 19.415 -1.536 9.288 1.00 47.47 148 THR A O 1
ATOM 1174 N N . SER A 1 149 ? 18.036 -3.303 9.062 1.00 40.50 149 SER A N 1
ATOM 1175 C CA . SER A 1 149 ? 17.714 -3.481 10.490 1.00 40.50 149 SER A CA 1
ATOM 1176 C C . SER A 1 149 ? 18.547 -4.566 11.160 1.00 40.50 149 SER A C 1
ATOM 1178 O O . SER A 1 149 ? 18.583 -5.680 10.586 1.00 40.50 149 SER A O 1
#

Organism: NCBI:txid252671

Radius of gyration: 17.87 Å; chains: 1; bounding box: 41×47×50 Å

Sequence (149 aa):
MSKPLKEISDDVYRRALEKCWAVKLDTQKTFPTLIDEWITVEMKKLGVPYSYLAYPLLTSISYCLGVSRVKLAESYQEPVILYSLVSGRSGTNKSSCVSLFRNIINKIETNERDDKQHIFDSGTIEGLMTTLHENNGSVLCAVDEFSTS

Secondary structure (DSSP, 8-state):
-PPPPPPPPHHHHHHHHHHHHH----HHHHS-HHHHHHHHHHHHHHT--THHHHHHHHHHHHHHTT--EEEEETTEEEE----------TTS-HHHHHHHHHHHHHHHHHHH-SS------S--HHHHHHHHHHSSS------S-STT-

pLDDT: mean 75.18, std 13.25, range [40.5, 96.12]

Foldseek 3Di:
DDDDDPDDDPVNVVVVVVVVVVDDDPLCVVDDPVVNVVLVVVCVVQVADSLLQSQVVVVLVCQVVFQQWDDPDPPDIDGDDRDDDDDDDPPRSSVVSLVVSVVVSVVCCVVPDPDDDLEDADDDPVVVVVSSVVVSTGHDYRYDDPPPD

InterPro domains:
  IPR025048 Protein of unknown function DUF3987) [PF13148] (48-115)